Protein AF-A0A179V343-F1 (afdb_monomer)

Radius of gyration: 15.14 Å; Cα contacts (8 Å, |Δi|>4): 120; chains: 1; bounding box: 37×37×37 Å

Solvent-accessible surface area (backbone atoms only — not comparable to full-atom values): 6619 Å² total; per-residue (Å²): 134,95,68,67,43,81,47,77,46,77,42,56,57,59,79,75,96,60,62,87,56,49,67,60,49,52,54,52,49,52,51,52,54,41,43,78,73,71,42,61,76,70,47,46,33,35,34,43,35,40,30,81,82,43,66,62,22,53,54,50,53,52,55,52,75,70,33,72,76,53,50,72,38,42,33,70,55,94,54,44,55,53,63,53,41,69,72,27,72,85,39,64,68,62,36,52,54,48,54,50,48,63,69,42,46,58,64,51,68,66,75,78,118

Secondary structure (DSSP, 8-state):
--S-EEEEEEESS---SS-TTHHHHHHHHHHHHHHHTT--TTSEEEEEEE-S--HHHHHHHHHHHT-HHHHTTEEEEEEEHHHHHHHHTT-HHHHHHHHHHHHHHHHHGGGG-

Organism: Blastomyces gilchristii (strain SLH14081) (NCBI:txid559298)

Structure (mmCIF, N/CA/C/O backbone):
data_AF-A0A179V343-F1
#
_entry.id   AF-A0A179V343-F1
#
loop_
_atom_site.group_PDB
_atom_site.id
_atom_site.type_symbol
_atom_site.label_atom_id
_atom_site.label_alt_id
_atom_site.label_comp_id
_atom_site.label_asym_id
_atom_site.label_entity_id
_atom_site.label_seq_id
_atom_site.pdbx_PDB_ins_code
_atom_site.Cartn_x
_atom_site.Cartn_y
_atom_site.Cartn_z
_atom_site.occupancy
_atom_site.B_iso_or_equiv
_atom_site.auth_seq_id
_atom_site.auth_comp_id
_atom_site.auth_asym_id
_atom_site.auth_atom_id
_atom_site.pdbx_PDB_model_num
ATOM 1 N N . MET A 1 1 ? -22.593 -0.972 1.227 1.00 74.81 1 MET A N 1
ATOM 2 C CA . MET A 1 1 ? -21.409 -1.260 0.400 1.00 74.81 1 MET A CA 1
ATOM 3 C C . MET A 1 1 ? -21.746 -2.480 -0.433 1.00 74.81 1 MET A C 1
ATOM 5 O O . MET A 1 1 ? -22.124 -3.486 0.151 1.00 74.81 1 MET A O 1
ATOM 9 N N . GLU A 1 2 ? -21.733 -2.368 -1.761 1.00 86.44 2 GLU A N 1
ATOM 10 C CA . GLU A 1 2 ? -22.189 -3.452 -2.653 1.00 86.44 2 GLU A CA 1
ATOM 11 C C . GLU A 1 2 ? -21.059 -4.408 -3.060 1.00 86.44 2 GLU A C 1
ATOM 13 O O . GLU A 1 2 ? -21.314 -5.565 -3.382 1.00 86.44 2 GLU A O 1
ATOM 18 N N . ARG A 1 3 ? -19.809 -3.927 -3.047 1.00 90.50 3 ARG A N 1
ATOM 19 C CA . ARG A 1 3 ? -18.592 -4.669 -3.405 1.00 90.50 3 ARG A CA 1
ATOM 20 C C . ARG A 1 3 ? -17.419 -4.187 -2.542 1.00 90.50 3 ARG A C 1
ATOM 22 O O . ARG A 1 3 ? -17.472 -3.033 -2.112 1.00 90.50 3 ARG A O 1
ATOM 29 N N . PRO A 1 4 ? -16.406 -5.034 -2.282 1.00 91.50 4 PRO A N 1
ATOM 30 C CA . PRO A 1 4 ? -15.183 -4.627 -1.592 1.00 91.50 4 PRO A CA 1
ATOM 31 C C . PRO A 1 4 ? -14.396 -3.587 -2.399 1.00 91.50 4 PRO A C 1
ATOM 33 O O . PRO A 1 4 ? -14.478 -3.565 -3.630 1.00 91.50 4 PRO A O 1
ATOM 36 N N . TYR A 1 5 ? -13.621 -2.754 -1.705 1.00 93.44 5 TYR A N 1
ATOM 37 C CA . TYR A 1 5 ? -12.720 -1.779 -2.322 1.00 93.44 5 TYR A CA 1
ATOM 38 C C . TYR A 1 5 ? -11.262 -2.215 -2.194 1.00 93.44 5 TYR A C 1
ATOM 40 O O . TYR A 1 5 ? -10.811 -2.564 -1.106 1.00 93.44 5 TYR A O 1
ATOM 48 N N . LEU A 1 6 ? -10.523 -2.128 -3.299 1.00 93.81 6 LEU A N 1
ATOM 49 C CA . LEU A 1 6 ? -9.064 -2.158 -3.313 1.00 93.81 6 LEU A CA 1
ATOM 50 C C . LEU A 1 6 ? -8.566 -0.732 -3.562 1.00 93.81 6 LEU A C 1
ATOM 52 O O . LEU A 1 6 ? -8.836 -0.160 -4.618 1.00 93.81 6 LEU A O 1
ATOM 56 N N . ILE A 1 7 ? -7.870 -0.159 -2.587 1.00 95.88 7 ILE A N 1
ATOM 57 C CA . ILE A 1 7 ? -7.271 1.175 -2.656 1.00 95.88 7 ILE A CA 1
ATOM 58 C C . ILE A 1 7 ? -5.779 0.991 -2.901 1.00 95.88 7 ILE A C 1
ATOM 60 O O . ILE A 1 7 ? -5.095 0.398 -2.074 1.00 95.88 7 ILE A O 1
ATOM 64 N N . ILE A 1 8 ? -5.277 1.494 -4.026 1.00 95.62 8 ILE A N 1
ATOM 65 C CA . ILE A 1 8 ? -3.854 1.434 -4.372 1.00 95.62 8 ILE A CA 1
ATOM 66 C C . ILE A 1 8 ? -3.240 2.811 -4.125 1.00 95.62 8 ILE A C 1
ATOM 68 O O . ILE A 1 8 ? -3.720 3.813 -4.655 1.00 95.62 8 ILE A O 1
ATOM 72 N N . ILE A 1 9 ? -2.188 2.845 -3.318 1.00 95.81 9 ILE A N 1
ATOM 73 C CA . ILE A 1 9 ? -1.428 4.030 -2.937 1.00 95.81 9 ILE A CA 1
ATOM 74 C C . ILE A 1 9 ? -0.045 3.882 -3.565 1.00 95.81 9 ILE A C 1
ATOM 76 O O . ILE A 1 9 ? 0.675 2.938 -3.251 1.00 95.81 9 ILE A O 1
ATOM 80 N N . VAL A 1 10 ? 0.318 4.802 -4.456 1.00 95.62 10 VAL A N 1
ATOM 81 C CA . VAL A 1 10 ? 1.616 4.810 -5.144 1.00 95.62 10 VAL A CA 1
ATOM 82 C C . VAL A 1 10 ? 2.365 6.081 -4.769 1.00 95.62 10 VAL A C 1
ATOM 84 O O . VAL A 1 10 ? 1.813 7.169 -4.928 1.00 95.62 10 VAL A O 1
ATOM 87 N N . THR A 1 11 ? 3.597 5.958 -4.274 1.00 95.44 11 THR A N 1
ATOM 88 C CA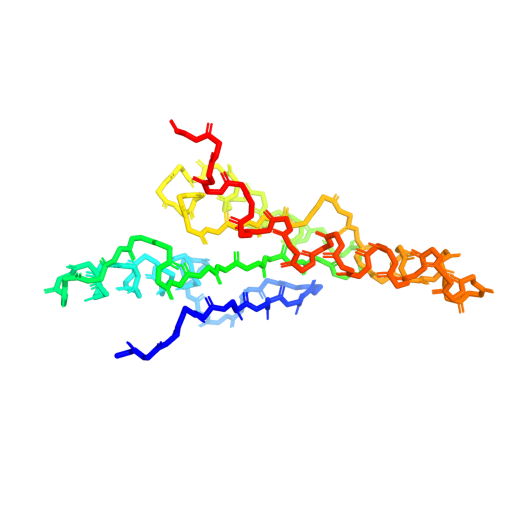 . THR A 1 11 ? 4.381 7.112 -3.802 1.00 95.44 11 THR A CA 1
ATOM 89 C C . THR A 1 11 ? 5.896 6.909 -3.938 1.00 95.44 11 THR A C 1
ATOM 91 O O . THR A 1 11 ? 6.375 5.780 -3.889 1.00 95.44 11 THR A O 1
ATOM 94 N N . ASP A 1 12 ? 6.634 8.013 -4.070 1.00 95.94 12 ASP A N 1
ATOM 95 C CA . ASP A 1 12 ? 8.100 8.135 -3.891 1.00 95.94 12 ASP A CA 1
ATOM 96 C C . ASP A 1 12 ? 8.407 9.174 -2.800 1.00 95.94 12 ASP A C 1
ATOM 98 O O . ASP A 1 12 ? 9.328 9.976 -2.890 1.00 95.94 12 ASP A O 1
ATOM 102 N N . GLY A 1 13 ? 7.523 9.278 -1.813 1.00 94.19 13 GLY A N 1
ATOM 103 C CA . GLY A 1 13 ? 7.628 10.288 -0.772 1.00 94.19 13 GLY A CA 1
ATOM 104 C C . GLY A 1 13 ? 6.865 9.910 0.484 1.00 94.19 13 GLY A C 1
ATOM 105 O O . GLY A 1 13 ? 6.117 8.926 0.520 1.00 94.19 13 GLY A O 1
ATOM 106 N N . CYS A 1 14 ? 7.049 10.734 1.508 1.00 94.31 14 CYS A N 1
ATOM 107 C CA . CYS A 1 14 ? 6.390 10.625 2.799 1.00 94.31 14 CYS A CA 1
ATOM 108 C C . CYS A 1 14 ? 5.500 11.853 3.079 1.00 94.31 14 CYS A C 1
ATOM 110 O O . CYS A 1 14 ? 5.648 12.891 2.423 1.00 94.31 14 CYS A O 1
ATOM 112 N N . PRO A 1 15 ? 4.575 11.759 4.052 1.00 92.44 15 PRO A N 1
ATOM 113 C CA . PRO A 1 15 ? 3.782 12.899 4.502 1.00 92.44 15 PRO A CA 1
ATOM 114 C C . PRO A 1 15 ? 4.654 14.104 4.884 1.00 92.44 15 PRO A C 1
ATOM 116 O O . PRO A 1 15 ? 5.716 13.951 5.488 1.00 92.44 15 PRO A O 1
ATOM 119 N N . THR A 1 16 ? 4.199 15.316 4.550 1.00 92.94 16 THR A N 1
ATOM 120 C CA . THR A 1 16 ? 4.859 16.571 4.952 1.00 92.94 16 THR A CA 1
ATOM 121 C C . THR A 1 16 ? 3.821 17.587 5.422 1.00 92.94 16 THR A C 1
ATOM 123 O O . THR A 1 16 ? 2.820 17.828 4.755 1.00 92.94 16 THR A O 1
ATOM 126 N N . GLY A 1 17 ? 4.045 18.195 6.589 1.00 92.56 17 GLY A N 1
ATOM 127 C CA . GLY A 1 17 ? 3.133 19.196 7.162 1.00 92.56 17 GLY A CA 1
ATOM 128 C C . GLY A 1 17 ? 1.915 18.631 7.907 1.00 92.56 17 GLY A C 1
ATOM 129 O O . GLY A 1 17 ? 1.235 19.389 8.595 1.00 92.56 17 GLY A O 1
ATOM 130 N N . GLU A 1 18 ? 1.683 17.322 7.829 1.00 93.50 18 GLU A N 1
ATOM 131 C CA . GLU A 1 18 ? 0.747 16.560 8.663 1.00 93.50 18 GLU A CA 1
ATOM 132 C C . GLU A 1 18 ? 1.501 15.607 9.608 1.00 93.50 18 GLU A C 1
ATOM 134 O O . GLU A 1 18 ? 2.735 15.563 9.605 1.00 93.50 18 GLU A O 1
ATOM 139 N N . SER A 1 19 ? 0.768 14.875 10.453 1.00 93.88 19 SER A N 1
ATOM 140 C CA . SER A 1 19 ? 1.358 13.832 11.299 1.00 93.88 19 SER A CA 1
ATOM 141 C C . SER A 1 19 ? 1.923 12.698 10.439 1.00 93.88 19 SER A C 1
ATOM 143 O O . SER A 1 19 ? 1.277 12.269 9.486 1.00 93.88 19 SER A O 1
ATOM 145 N N . GLU A 1 20 ? 3.087 12.149 10.802 1.00 90.25 20 GLU A N 1
ATOM 146 C CA . GLU A 1 20 ? 3.626 10.954 10.128 1.00 90.25 20 GLU A CA 1
ATOM 147 C C . GLU A 1 20 ? 2.676 9.747 10.236 1.00 90.25 20 GLU A C 1
ATOM 149 O O . GLU A 1 20 ? 2.679 8.883 9.361 1.00 90.25 20 GLU A O 1
ATOM 154 N N . ASP A 1 21 ? 1.833 9.717 11.272 1.00 94.31 21 ASP A N 1
ATOM 155 C CA . ASP A 1 21 ? 0.864 8.648 11.523 1.00 94.31 21 ASP A CA 1
ATOM 156 C C . ASP A 1 21 ? -0.505 8.892 10.860 1.00 94.31 21 ASP A C 1
ATOM 158 O O . ASP A 1 21 ? -1.388 8.045 10.965 1.00 94.31 21 ASP A O 1
ATOM 162 N N . GLU A 1 22 ? -0.714 10.002 10.144 1.00 96.00 22 GLU A N 1
ATOM 163 C CA . GLU A 1 22 ? -2.040 10.351 9.603 1.00 96.00 22 GLU A CA 1
ATOM 164 C C . GLU A 1 22 ? -2.574 9.276 8.639 1.00 96.00 22 GLU A C 1
ATOM 166 O O . GLU A 1 22 ? -3.723 8.844 8.741 1.00 96.00 22 GLU A O 1
ATOM 171 N N . LEU A 1 23 ? -1.722 8.763 7.739 1.00 95.50 23 LEU A N 1
ATOM 172 C CA . LEU A 1 23 ? -2.112 7.688 6.820 1.00 95.50 23 LEU A CA 1
ATOM 173 C C . LEU A 1 23 ? -2.474 6.402 7.574 1.00 95.50 23 LEU A C 1
ATOM 175 O O . LEU A 1 23 ? -3.466 5.742 7.253 1.00 95.50 23 LEU A O 1
ATOM 179 N N . ARG A 1 24 ? -1.661 6.045 8.573 1.00 95.69 24 ARG A N 1
ATOM 180 C CA . ARG A 1 24 ? -1.891 4.892 9.448 1.00 95.69 24 ARG A CA 1
ATOM 181 C C . ARG A 1 24 ? -3.253 5.017 10.126 1.00 95.69 24 ARG A C 1
ATOM 183 O O . ARG A 1 24 ? -4.062 4.088 10.072 1.00 95.69 24 ARG A O 1
ATOM 190 N N . ASP A 1 25 ? -3.505 6.160 10.748 1.00 96.94 25 ASP A N 1
ATOM 191 C CA . ASP A 1 25 ? -4.712 6.405 11.523 1.00 96.94 25 ASP A CA 1
ATOM 192 C C . ASP A 1 25 ? -5.950 6.403 10.624 1.00 96.94 25 ASP A C 1
ATOM 194 O O . ASP A 1 25 ? -6.939 5.753 10.966 1.00 96.94 25 ASP A O 1
ATOM 198 N N . ALA A 1 26 ? -5.867 6.989 9.427 1.00 97.00 26 ALA A N 1
ATOM 199 C CA . ALA A 1 26 ? -6.938 6.950 8.435 1.00 97.00 26 ALA A CA 1
ATOM 200 C C . ALA A 1 26 ? -7.276 5.515 7.975 1.00 97.00 26 ALA A C 1
ATOM 202 O O . ALA A 1 26 ? -8.454 5.159 7.844 1.00 97.00 26 ALA A O 1
ATOM 203 N N . ILE A 1 27 ? -6.267 4.661 7.761 1.00 96.25 27 ILE A N 1
ATOM 204 C CA . ILE A 1 27 ? -6.463 3.242 7.408 1.00 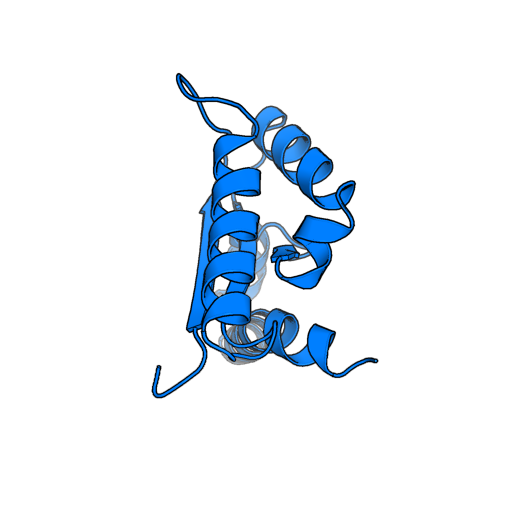96.25 27 ILE A CA 1
ATOM 205 C C . ILE A 1 27 ? -7.204 2.507 8.535 1.00 96.25 27 ILE A C 1
ATOM 207 O O . ILE A 1 27 ? -8.196 1.806 8.290 1.00 96.25 27 ILE A O 1
ATOM 211 N N . LEU A 1 28 ? -6.754 2.683 9.779 1.00 95.44 28 LEU A N 1
ATOM 212 C CA . LEU A 1 28 ? -7.353 2.024 10.940 1.00 95.44 28 LEU A CA 1
ATOM 213 C C . LEU A 1 28 ? -8.754 2.560 11.247 1.00 95.44 28 LEU A C 1
ATOM 215 O O . LEU A 1 28 ? -9.644 1.777 11.592 1.00 95.44 28 LEU A O 1
ATOM 219 N N . GLU A 1 29 ? -8.979 3.865 11.105 1.00 96.75 29 GLU A N 1
ATOM 220 C CA . GLU A 1 29 ? -10.296 4.484 11.249 1.00 96.75 29 GLU A CA 1
ATOM 221 C C . GLU A 1 29 ? -11.275 3.911 10.223 1.00 96.75 29 GLU A C 1
ATOM 223 O O . GLU A 1 29 ? -12.379 3.501 10.592 1.00 96.75 29 GLU A O 1
ATOM 228 N N . CYS A 1 30 ? -10.860 3.791 8.958 1.00 95.94 30 CYS A N 1
ATOM 229 C CA . CYS A 1 30 ? -11.678 3.195 7.905 1.00 95.94 30 CYS A CA 1
ATOM 230 C C . CYS A 1 30 ? -12.079 1.750 8.251 1.00 95.94 30 CYS A C 1
ATOM 232 O O . CYS A 1 30 ? -13.264 1.400 8.201 1.00 95.94 30 CYS A O 1
ATOM 234 N N . SER A 1 31 ? -11.111 0.928 8.671 1.00 93.12 31 SER A N 1
ATOM 235 C CA . SER A 1 31 ? -11.347 -0.461 9.087 1.00 93.12 31 SER A CA 1
ATOM 236 C C . SER A 1 31 ? -12.323 -0.547 10.271 1.00 93.12 31 SER A C 1
ATOM 238 O O . SER A 1 31 ? -13.321 -1.276 10.218 1.00 93.12 31 SER A O 1
ATOM 240 N N . LYS A 1 32 ? -12.107 0.267 11.313 1.00 94.56 32 LYS A N 1
ATOM 241 C CA . LYS A 1 32 ? -12.974 0.337 12.503 1.00 94.56 32 LYS A CA 1
ATOM 242 C C . LYS A 1 32 ? -14.389 0.794 12.151 1.00 94.56 32 LYS A C 1
ATOM 244 O O . LYS A 1 32 ? -15.360 0.194 12.619 1.00 94.56 32 LYS A O 1
ATOM 249 N N . PHE A 1 33 ? -14.523 1.816 11.308 1.00 95.81 33 PHE A N 1
ATOM 250 C CA . PHE A 1 33 ? -15.812 2.326 10.846 1.00 95.81 33 PHE A CA 1
ATOM 251 C C . PHE A 1 33 ? -16.613 1.247 10.109 1.00 95.81 33 PHE A C 1
ATOM 253 O O . PHE A 1 33 ? -17.794 1.039 10.404 1.00 95.81 33 PHE A O 1
ATOM 260 N N . LEU A 1 34 ? -15.979 0.527 9.181 1.00 94.75 34 LEU A N 1
ATOM 261 C CA . LEU A 1 34 ? -16.622 -0.551 8.431 1.00 94.75 34 LEU A CA 1
ATOM 262 C C . LEU A 1 34 ? -17.007 -1.725 9.341 1.00 94.75 34 LEU A C 1
ATOM 264 O O . LEU A 1 34 ? -18.138 -2.214 9.253 1.00 94.75 34 LEU A O 1
ATOM 268 N N . GLY A 1 35 ? -16.132 -2.111 10.272 1.00 93.50 35 GLY A N 1
ATOM 269 C CA . GLY A 1 35 ? -16.426 -3.128 11.283 1.00 93.50 35 GLY A CA 1
ATOM 270 C C . GLY A 1 35 ? -17.632 -2.766 12.155 1.00 93.50 35 GLY A C 1
ATOM 271 O O . GLY A 1 35 ? -18.537 -3.581 12.335 1.00 93.50 35 GLY A O 1
ATOM 272 N N . ALA A 1 36 ? -17.726 -1.513 12.613 1.00 96.44 36 ALA A N 1
ATOM 273 C CA . ALA A 1 36 ? -18.867 -1.016 13.390 1.00 96.44 36 ALA A CA 1
ATOM 274 C C . ALA A 1 36 ? -20.193 -1.016 12.602 1.00 96.44 36 ALA A C 1
ATOM 276 O O . ALA A 1 36 ? -21.274 -1.056 13.191 1.00 96.44 36 ALA A O 1
ATOM 277 N N . LYS A 1 37 ? -20.128 -0.988 11.266 1.00 95.69 37 LYS A N 1
ATOM 278 C CA . LYS A 1 37 ? -21.285 -1.135 10.368 1.00 95.69 37 LYS A CA 1
ATOM 279 C C . LYS A 1 37 ? -21.595 -2.594 10.007 1.00 95.69 37 LYS A C 1
ATOM 281 O O . LYS A 1 37 ? -22.526 -2.825 9.238 1.00 95.69 37 LYS A O 1
ATOM 286 N N . GLY A 1 38 ? -20.861 -3.559 10.566 1.00 94.81 38 GLY A N 1
ATOM 287 C CA . GLY A 1 38 ? -21.060 -4.994 10.352 1.00 94.81 38 GLY A CA 1
ATOM 288 C C . GLY A 1 38 ? -20.377 -5.554 9.102 1.00 94.81 38 GLY A C 1
ATOM 289 O O . GLY A 1 38 ? -20.684 -6.676 8.702 1.00 94.81 38 GLY A O 1
ATOM 290 N N . TYR A 1 39 ? -19.474 -4.799 8.470 1.00 94.25 39 TYR A N 1
ATOM 291 C CA . TYR A 1 39 ? -18.679 -5.309 7.355 1.00 94.25 39 TYR A CA 1
ATOM 292 C C . TYR A 1 39 ? -17.463 -6.098 7.858 1.00 94.25 39 TYR A C 1
ATOM 294 O O . TYR A 1 39 ? -16.931 -5.841 8.936 1.00 94.25 39 TYR A O 1
ATOM 302 N N . ARG A 1 40 ? -17.014 -7.067 7.056 1.00 89.06 40 ARG A N 1
ATOM 303 C CA . ARG A 1 40 ? -15.788 -7.832 7.317 1.00 89.06 40 ARG A CA 1
ATOM 304 C C . ARG A 1 40 ? -14.540 -6.952 7.151 1.00 89.06 40 ARG A C 1
ATOM 306 O O . ARG A 1 40 ? -14.581 -5.963 6.423 1.00 89.06 40 ARG A O 1
ATOM 313 N N . LYS A 1 41 ? -13.411 -7.356 7.748 1.00 82.06 41 LYS A N 1
ATOM 314 C CA . LYS A 1 41 ? -12.112 -6.656 7.622 1.00 82.06 41 LYS A CA 1
ATOM 315 C C . LYS A 1 41 ? -11.579 -6.576 6.183 1.00 82.06 41 LYS A C 1
ATOM 317 O O . LYS A 1 41 ? -10.711 -5.760 5.896 1.00 82.06 41 LYS A O 1
ATOM 322 N N . ASP A 1 42 ? -12.079 -7.408 5.273 1.00 84.69 42 ASP A N 1
ATOM 323 C CA . ASP A 1 42 ? -11.723 -7.395 3.851 1.00 84.69 42 ASP A CA 1
ATOM 324 C C . ASP A 1 42 ? -12.692 -6.584 2.973 1.00 84.69 42 ASP A C 1
ATOM 326 O O . ASP A 1 42 ? -12.569 -6.563 1.751 1.00 84.69 42 ASP A O 1
ATOM 330 N N . ALA A 1 43 ? -13.650 -5.882 3.586 1.00 92.38 43 ALA A N 1
ATOM 331 C CA . ALA A 1 43 ? -14.504 -4.916 2.900 1.00 92.38 43 ALA A CA 1
ATOM 332 C C . ALA A 1 43 ? -13.691 -3.788 2.238 1.00 92.38 43 ALA A C 1
ATOM 334 O O . ALA A 1 43 ? -14.095 -3.239 1.211 1.00 92.38 43 ALA A O 1
ATOM 335 N N . VAL A 1 44 ? -12.526 -3.478 2.804 1.00 93.38 44 VAL A N 1
ATOM 336 C CA . VAL A 1 44 ? -11.523 -2.599 2.216 1.00 93.38 44 VAL A CA 1
ATOM 337 C C . VAL A 1 44 ? -10.148 -3.259 2.326 1.00 93.38 44 VAL A C 1
ATOM 339 O O . VAL A 1 44 ? -9.816 -3.889 3.334 1.00 93.38 44 VAL A O 1
ATOM 342 N N . ARG A 1 45 ? -9.356 -3.139 1.265 1.00 93.50 45 ARG A N 1
ATOM 343 C CA . ARG A 1 45 ? -7.945 -3.519 1.213 1.00 93.50 45 ARG A CA 1
ATOM 344 C C . ARG A 1 45 ? -7.148 -2.326 0.734 1.00 93.50 45 ARG A C 1
ATOM 346 O O . ARG A 1 45 ? -7.525 -1.691 -0.250 1.00 93.50 45 ARG A O 1
ATOM 353 N N . PHE A 1 46 ? -6.040 -2.063 1.402 1.00 95.50 46 PHE A N 1
ATOM 354 C CA . PHE A 1 46 ? -5.080 -1.059 0.980 1.00 95.50 46 PHE A CA 1
ATOM 355 C C . PHE A 1 46 ? -3.863 -1.768 0.392 1.00 95.50 46 PHE A C 1
ATOM 357 O O . PHE A 1 46 ? -3.404 -2.767 0.936 1.00 95.50 46 PHE A O 1
ATOM 364 N N . CYS A 1 47 ? -3.360 -1.270 -0.726 1.00 95.38 47 CYS A N 1
ATOM 365 C CA . CYS A 1 47 ? -2.140 -1.726 -1.370 1.00 95.38 47 CYS A CA 1
ATOM 366 C C . CYS A 1 47 ? -1.183 -0.538 -1.442 1.00 95.38 47 CYS A C 1
ATOM 368 O O . CYS A 1 47 ? -1.527 0.471 -2.053 1.00 95.38 47 CYS A O 1
ATOM 370 N N . LEU A 1 48 ? -0.023 -0.633 -0.800 1.00 95.56 48 LEU A N 1
ATOM 371 C CA . LEU A 1 48 ? 0.993 0.412 -0.796 1.00 95.56 48 LEU A CA 1
ATOM 372 C C . LEU A 1 48 ? 2.170 0.001 -1.669 1.00 95.56 48 LEU A C 1
ATOM 374 O O . LEU A 1 48 ? 2.805 -1.029 -1.434 1.00 95.56 48 LEU A O 1
ATOM 378 N N . SER A 1 49 ? 2.469 0.841 -2.649 1.00 95.44 49 SER A N 1
ATOM 379 C CA . SER A 1 49 ? 3.513 0.616 -3.635 1.00 95.44 49 SER A CA 1
ATOM 380 C C . SER A 1 49 ? 4.460 1.798 -3.714 1.00 95.44 49 SER A C 1
ATOM 382 O O . SER A 1 49 ? 4.038 2.955 -3.759 1.00 95.44 49 SER A O 1
ATOM 384 N N . GLN A 1 50 ? 5.752 1.488 -3.770 1.00 95.62 50 GLN A N 1
ATOM 385 C CA . GLN A 1 50 ? 6.790 2.481 -3.986 1.00 95.62 50 GLN A CA 1
ATOM 386 C C . GLN A 1 50 ? 7.106 2.598 -5.479 1.00 95.62 50 GLN A C 1
ATOM 388 O O . GLN A 1 50 ? 7.205 1.584 -6.175 1.00 95.62 50 GLN A O 1
ATOM 393 N N . ILE A 1 51 ? 7.287 3.831 -5.939 1.00 96.75 51 ILE A N 1
ATOM 394 C CA . ILE A 1 51 ? 8.068 4.152 -7.140 1.00 96.75 51 ILE A CA 1
ATOM 395 C C . ILE A 1 51 ? 9.299 4.943 -6.709 1.00 96.75 51 ILE A C 1
ATOM 397 O O . ILE A 1 51 ? 9.307 5.473 -5.600 1.00 96.75 51 ILE A O 1
ATOM 401 N N . GLY A 1 52 ? 10.314 5.025 -7.563 1.00 96.25 52 GLY A N 1
ATOM 402 C CA . GLY A 1 52 ? 11.532 5.761 -7.251 1.00 96.25 52 GLY A CA 1
ATOM 403 C C . GLY A 1 52 ? 12.328 5.168 -6.087 1.00 96.25 52 GLY A C 1
ATOM 404 O O . GLY A 1 52 ? 12.136 4.022 -5.671 1.00 96.25 52 GLY A O 1
ATOM 405 N N . THR A 1 53 ? 13.309 5.931 -5.611 1.00 95.19 53 THR A N 1
ATOM 406 C CA . THR A 1 53 ? 14.325 5.451 -4.662 1.00 95.19 53 THR A CA 1
ATOM 407 C C . THR A 1 53 ? 14.524 6.400 -3.485 1.00 95.19 53 THR A C 1
ATOM 409 O O . THR A 1 53 ? 15.619 6.429 -2.923 1.00 95.19 53 THR A O 1
ATOM 412 N N . ASP A 1 54 ? 13.517 7.199 -3.135 1.00 96.50 54 ASP A N 1
ATOM 413 C CA . ASP A 1 54 ? 13.599 8.096 -1.987 1.00 96.50 54 ASP A CA 1
ATOM 414 C C . ASP A 1 54 ? 13.737 7.307 -0.666 1.00 96.50 54 ASP A C 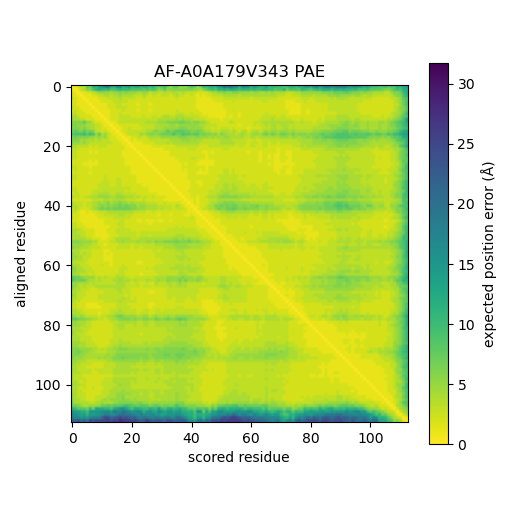1
ATOM 416 O O . ASP A 1 54 ? 12.970 6.378 -0.365 1.00 96.50 54 ASP A O 1
ATOM 420 N N . ASP A 1 55 ? 14.767 7.649 0.114 1.00 95.69 55 ASP A N 1
ATOM 421 C CA . ASP A 1 55 ? 15.102 6.958 1.362 1.00 95.69 55 ASP A CA 1
ATOM 422 C C . ASP A 1 55 ? 14.096 7.277 2.481 1.00 95.69 55 ASP A C 1
ATOM 424 O O . ASP A 1 55 ? 13.789 6.396 3.293 1.00 95.69 55 ASP A O 1
ATOM 428 N N . ASP A 1 56 ? 13.536 8.491 2.504 1.00 95.19 56 ASP A N 1
ATOM 429 C CA . ASP A 1 56 ? 12.536 8.899 3.494 1.00 95.19 56 ASP A CA 1
ATOM 430 C C . ASP A 1 56 ? 11.195 8.204 3.219 1.00 95.19 56 ASP A C 1
ATOM 432 O O . ASP A 1 56 ? 10.552 7.699 4.145 1.00 95.19 56 ASP A O 1
ATOM 436 N N . ALA A 1 57 ? 10.814 8.054 1.948 1.00 94.62 57 ALA A N 1
ATOM 437 C CA . ALA A 1 57 ? 9.681 7.237 1.527 1.00 94.62 57 ALA A CA 1
ATOM 438 C C . ALA A 1 57 ? 9.854 5.785 1.989 1.00 94.62 57 ALA A C 1
ATOM 440 O O . ALA A 1 57 ? 8.953 5.195 2.596 1.00 94.62 57 ALA A O 1
ATOM 441 N N . LYS A 1 58 ? 11.036 5.204 1.757 1.00 93.81 58 LYS A N 1
ATOM 442 C CA . LYS A 1 58 ? 11.346 3.839 2.194 1.00 93.81 58 LYS A CA 1
ATOM 443 C C . LYS A 1 58 ? 11.258 3.701 3.715 1.00 93.81 58 LYS A C 1
ATOM 445 O O . LYS A 1 58 ? 10.674 2.734 4.204 1.00 93.81 58 LYS A O 1
ATOM 450 N N . ALA A 1 59 ? 11.800 4.661 4.462 1.00 94.06 59 ALA A N 1
ATOM 451 C CA . ALA A 1 59 ? 11.727 4.680 5.919 1.00 94.06 59 ALA A CA 1
ATOM 452 C C . ALA A 1 59 ? 10.282 4.804 6.424 1.00 94.06 59 ALA A C 1
ATOM 454 O O . ALA A 1 59 ? 9.894 4.075 7.338 1.00 94.06 59 ALA A O 1
ATOM 455 N N . PHE A 1 60 ? 9.476 5.672 5.810 1.00 93.56 60 PHE A N 1
ATOM 456 C CA . PHE A 1 60 ? 8.053 5.823 6.109 1.00 93.56 60 PHE A CA 1
ATOM 457 C C . PHE A 1 60 ? 7.294 4.507 5.922 1.00 93.56 60 PHE A C 1
ATOM 459 O 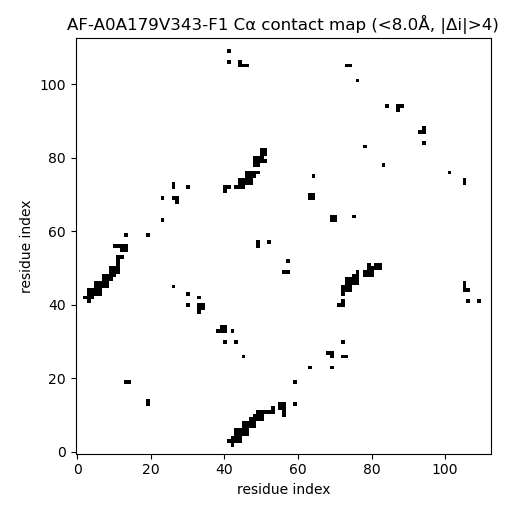O . PHE A 1 60 ? 6.586 4.063 6.824 1.00 93.56 60 PHE A O 1
ATOM 466 N N . MET A 1 61 ? 7.495 3.827 4.796 1.00 93.31 61 MET A N 1
ATOM 467 C CA . MET A 1 61 ? 6.800 2.568 4.534 1.00 93.31 61 MET A CA 1
ATOM 468 C C . MET A 1 61 ? 7.248 1.439 5.468 1.00 93.31 61 MET A C 1
ATOM 470 O O . MET A 1 61 ? 6.410 0.664 5.922 1.00 93.31 61 MET A O 1
ATOM 474 N N . ASN A 1 62 ? 8.530 1.391 5.842 1.00 92.69 62 ASN A N 1
ATOM 475 C CA . ASN A 1 62 ? 9.022 0.423 6.826 1.00 92.69 62 ASN A CA 1
ATOM 476 C C . ASN A 1 62 ? 8.365 0.598 8.208 1.00 92.69 62 ASN A C 1
ATOM 478 O O . ASN A 1 62 ? 8.222 -0.382 8.934 1.00 92.69 62 ASN A O 1
ATOM 482 N N . LYS A 1 63 ? 7.957 1.820 8.590 1.00 92.75 63 LYS A N 1
ATOM 483 C CA . LYS A 1 63 ? 7.210 2.038 9.842 1.00 92.75 63 LYS A CA 1
ATOM 484 C C . LYS A 1 63 ? 5.849 1.336 9.801 1.00 92.75 63 LYS A C 1
ATOM 486 O O . LYS A 1 63 ? 5.462 0.724 10.792 1.00 92.75 63 LYS A O 1
ATOM 491 N N . LEU A 1 64 ? 5.160 1.371 8.657 1.00 92.94 64 LEU A N 1
ATOM 492 C CA . LEU A 1 64 ? 3.875 0.686 8.467 1.00 92.94 64 LEU A CA 1
ATOM 493 C C . LEU A 1 64 ? 4.030 -0.843 8.489 1.00 92.94 64 LEU A C 1
ATOM 495 O O . LEU A 1 64 ? 3.172 -1.528 9.035 1.00 92.94 64 LEU A O 1
ATOM 499 N N . ASP A 1 65 ? 5.149 -1.371 7.985 1.00 89.25 65 ASP A N 1
ATOM 500 C CA . ASP A 1 65 ? 5.466 -2.809 8.039 1.00 89.25 65 ASP A CA 1
ATOM 501 C C . ASP A 1 65 ? 5.711 -3.330 9.467 1.00 89.25 65 ASP A C 1
ATOM 503 O O . ASP A 1 65 ? 5.661 -4.534 9.717 1.00 89.25 65 ASP A O 1
ATOM 507 N N . MET A 1 66 ? 5.995 -2.442 10.421 1.00 90.31 66 MET A N 1
ATOM 508 C CA . MET A 1 66 ? 6.178 -2.803 11.829 1.00 90.31 66 MET A CA 1
ATOM 509 C C . MET A 1 66 ? 4.871 -2.752 12.633 1.00 90.31 66 MET A C 1
ATOM 511 O O . MET A 1 66 ? 4.866 -3.139 13.804 1.00 90.31 66 MET A O 1
ATOM 515 N N . ASP A 1 67 ? 3.769 -2.293 12.033 1.00 93.31 67 ASP A N 1
ATOM 516 C CA . ASP A 1 67 ? 2.474 -2.169 12.694 1.00 93.31 67 ASP A CA 1
ATOM 517 C C . ASP A 1 67 ? 1.544 -3.337 12.333 1.00 93.31 67 ASP A C 1
ATOM 519 O O . ASP A 1 67 ? 0.919 -3.381 11.272 1.00 93.31 67 ASP A O 1
ATOM 523 N N . HIS A 1 68 ? 1.414 -4.282 13.264 1.00 91.44 68 HIS A N 1
ATOM 524 C CA . HIS A 1 68 ? 0.563 -5.456 13.087 1.00 91.44 68 HIS A CA 1
ATOM 525 C C . HIS A 1 68 ? -0.922 -5.128 12.867 1.00 91.44 68 HIS A C 1
ATOM 527 O O . HIS A 1 68 ? -1.583 -5.880 12.156 1.00 91.44 68 HIS A O 1
ATOM 533 N N . GLU A 1 69 ? -1.456 -4.042 13.441 1.00 92.00 69 GLU A N 1
ATOM 534 C CA . GLU A 1 69 ? -2.863 -3.662 13.235 1.00 92.00 69 GLU A CA 1
ATOM 535 C C . GLU A 1 69 ? -3.085 -3.148 11.810 1.00 92.00 69 GLU A C 1
ATOM 537 O O . GLU A 1 69 ? -4.093 -3.464 11.176 1.00 92.00 69 GLU A O 1
ATOM 542 N N . VAL A 1 70 ? -2.133 -2.372 11.288 1.00 93.31 70 VAL A N 1
ATOM 543 C CA . VAL A 1 70 ? -2.188 -1.852 9.916 1.00 93.31 70 VAL A CA 1
ATOM 544 C C . VAL A 1 70 ? -2.067 -2.989 8.907 1.00 93.31 70 VAL A C 1
ATOM 546 O O . VAL A 1 70 ? -2.843 -3.044 7.949 1.00 93.31 7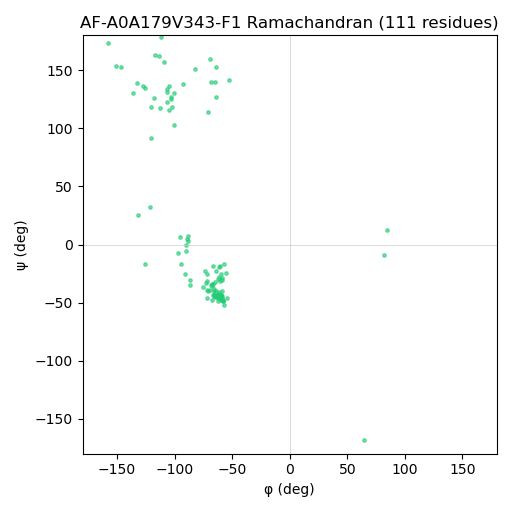0 VAL A O 1
ATOM 549 N N . LEU A 1 71 ? -1.147 -3.926 9.144 1.00 91.75 71 LEU A N 1
ATOM 550 C CA . LEU A 1 71 ? -0.915 -5.082 8.274 1.00 91.75 71 LEU A CA 1
ATOM 551 C C . LEU A 1 71 ? -2.125 -6.014 8.144 1.00 91.75 71 LEU A C 1
ATOM 553 O O . LEU A 1 71 ? -2.225 -6.753 7.166 1.00 91.75 71 LEU A O 1
ATOM 557 N N . GLU A 1 72 ? -3.091 -5.953 9.066 1.00 90.75 72 GLU A N 1
ATOM 558 C CA . GLU A 1 72 ? -4.341 -6.694 8.899 1.00 90.75 72 GLU A CA 1
ATOM 559 C C . GLU A 1 72 ? -5.116 -6.257 7.651 1.00 90.75 72 GLU A C 1
ATOM 561 O O . GLU A 1 72 ? -5.883 -7.063 7.123 1.00 90.75 72 GLU A O 1
ATOM 566 N N . VAL A 1 73 ? -4.967 -5.002 7.200 1.00 93.12 73 VAL A N 1
ATOM 567 C CA . VAL A 1 73 ? -5.725 -4.392 6.087 1.00 93.12 73 VAL A CA 1
ATOM 568 C C . VAL A 1 73 ? -4.871 -3.782 4.976 1.00 93.12 73 VAL A C 1
ATOM 570 O O . VAL A 1 73 ? -5.386 -3.564 3.873 1.00 93.12 73 VAL A O 1
ATOM 573 N N . LEU A 1 74 ? -3.589 -3.543 5.243 1.00 94.62 74 LEU A N 1
ATOM 574 C CA . LEU A 1 74 ? -2.611 -3.001 4.311 1.00 94.62 74 LEU A CA 1
ATOM 575 C C . LEU A 1 74 ? -1.688 -4.107 3.795 1.00 94.62 74 LEU A C 1
ATOM 577 O O . LEU A 1 74 ? -1.041 -4.810 4.563 1.00 94.62 74 LEU A O 1
ATOM 581 N N . TYR A 1 75 ? -1.584 -4.209 2.478 1.00 94.50 75 TYR A N 1
ATOM 582 C CA . TYR A 1 75 ? -0.593 -5.013 1.783 1.00 94.50 75 TYR A CA 1
ATOM 583 C C . TYR A 1 75 ? 0.455 -4.091 1.162 1.00 94.50 75 TYR A C 1
ATOM 585 O O . TYR A 1 75 ? 0.106 -3.136 0.472 1.00 94.50 75 TYR A O 1
ATOM 593 N N . ARG A 1 76 ? 1.739 -4.381 1.360 1.00 93.44 76 ARG A N 1
ATOM 594 C CA . ARG A 1 76 ? 2.839 -3.677 0.693 1.00 93.44 76 ARG A CA 1
ATOM 595 C C . ARG A 1 76 ? 3.343 -4.507 -0.479 1.00 93.44 76 ARG A C 1
ATOM 597 O O . ARG A 1 76 ? 3.641 -5.690 -0.311 1.00 93.44 76 ARG A O 1
ATOM 604 N N . THR A 1 77 ? 3.469 -3.902 -1.658 1.00 92.94 77 THR A N 1
ATO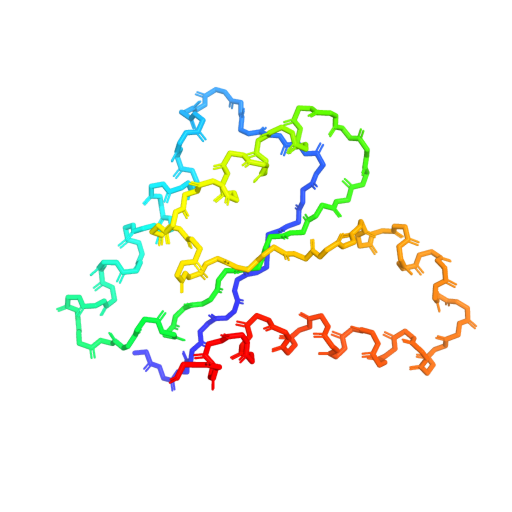M 605 C CA . THR A 1 77 ? 4.107 -4.594 -2.785 1.00 92.94 77 THR A CA 1
ATOM 606 C C . THR A 1 77 ? 5.603 -4.777 -2.514 1.00 92.94 77 THR A C 1
ATOM 608 O O . THR A 1 77 ? 6.242 -3.854 -2.007 1.00 92.94 77 THR A O 1
ATOM 611 N N . PRO A 1 78 ? 6.191 -5.933 -2.868 1.00 87.31 78 PRO A N 1
ATOM 612 C CA . PRO A 1 78 ? 7.592 -6.227 -2.561 1.00 87.31 78 PRO A CA 1
ATOM 613 C C . PRO A 1 78 ? 8.592 -5.456 -3.437 1.00 87.31 78 PRO A C 1
ATOM 615 O O . PRO A 1 78 ? 9.746 -5.285 -3.054 1.00 87.31 78 PRO A O 1
ATOM 618 N N . GLU A 1 79 ? 8.162 -5.017 -4.618 1.00 91.44 79 GLU A N 1
ATOM 619 C CA . GLU A 1 79 ? 9.004 -4.417 -5.653 1.00 91.44 79 GLU A CA 1
ATOM 620 C C . GLU A 1 79 ? 8.728 -2.913 -5.796 1.00 91.44 79 GLU A C 1
ATOM 622 O O . GLU A 1 79 ? 7.631 -2.435 -5.485 1.00 91.44 79 GLU A O 1
ATOM 627 N N . LEU A 1 80 ? 9.715 -2.185 -6.329 1.00 95.25 80 LEU A N 1
ATOM 628 C CA . LEU A 1 80 ? 9.508 -0.856 -6.904 1.00 95.25 80 LEU A CA 1
ATOM 629 C C . LEU A 1 80 ? 8.743 -1.028 -8.219 1.00 95.25 80 LEU A C 1
ATOM 631 O O . LEU A 1 80 ? 9.243 -1.658 -9.157 1.00 95.25 80 LEU A O 1
ATOM 635 N N . ILE A 1 81 ? 7.506 -0.538 -8.276 1.00 95.12 81 ILE A N 1
ATOM 636 C CA . ILE A 1 81 ? 6.599 -0.898 -9.376 1.00 95.12 81 ILE A CA 1
ATOM 637 C C . ILE A 1 81 ? 6.995 -0.242 -10.706 1.00 95.12 81 ILE A C 1
ATOM 639 O O . ILE A 1 81 ? 6.686 -0.779 -11.766 1.00 95.12 81 ILE A O 1
ATOM 643 N N . ASP A 1 82 ? 7.698 0.890 -10.665 1.00 96.44 82 ASP A N 1
ATOM 644 C CA . ASP A 1 82 ? 8.266 1.578 -11.827 1.00 96.44 82 ASP A CA 1
ATOM 645 C C . ASP A 1 82 ? 9.463 0.818 -12.406 1.00 96.44 82 ASP A C 1
ATOM 647 O O . ASP A 1 82 ? 9.500 0.568 -13.611 1.00 96.44 82 ASP A O 1
ATOM 651 N N . ALA A 1 83 ? 10.386 0.368 -11.551 1.00 96.94 83 ALA A N 1
ATOM 652 C CA . ALA A 1 83 ? 11.519 -0.450 -11.973 1.00 96.94 83 ALA A CA 1
ATOM 653 C C . ALA A 1 83 ? 11.037 -1.759 -12.613 1.00 96.94 83 ALA A C 1
ATOM 655 O O . ALA A 1 83 ? 11.485 -2.134 -13.698 1.00 96.94 83 ALA A O 1
ATOM 656 N N . ARG A 1 84 ? 10.058 -2.420 -11.983 1.00 96.38 84 ARG A N 1
ATOM 657 C CA . ARG A 1 84 ? 9.483 -3.657 -12.512 1.00 96.38 84 ARG A CA 1
ATOM 658 C C . ARG A 1 84 ? 8.725 -3.440 -13.820 1.00 96.38 84 ARG A C 1
ATOM 660 O O . ARG A 1 84 ? 8.824 -4.256 -14.735 1.00 96.38 84 ARG A O 1
ATOM 667 N N . TYR A 1 85 ?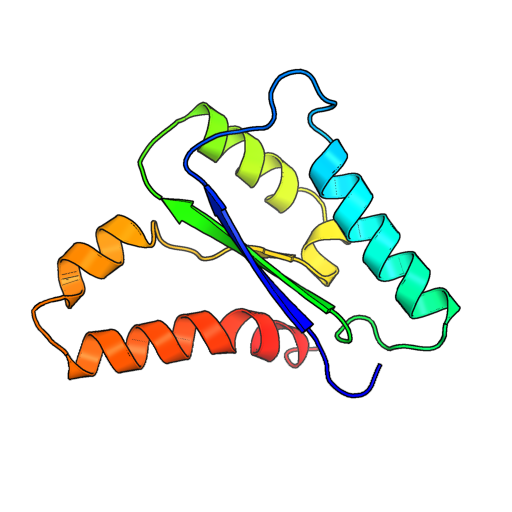 8.002 -2.330 -13.941 1.00 96.31 85 TYR A N 1
ATOM 668 C CA . TYR A 1 85 ? 7.379 -1.949 -15.203 1.00 96.31 85 TYR A CA 1
ATOM 669 C C . TYR A 1 85 ? 8.424 -1.744 -16.308 1.00 96.31 85 TYR A C 1
ATOM 671 O O . TYR A 1 85 ? 8.233 -2.241 -17.417 1.00 96.31 85 TYR A O 1
ATOM 679 N N . ASP A 1 86 ? 9.536 -1.063 -16.030 1.00 97.56 86 ASP A N 1
ATOM 680 C CA . ASP A 1 86 ? 10.579 -0.824 -17.032 1.00 97.56 86 ASP A CA 1
ATOM 681 C C . ASP A 1 86 ? 11.263 -2.112 -17.516 1.00 97.56 86 ASP A C 1
ATOM 683 O O . ASP A 1 86 ? 11.606 -2.211 -18.699 1.00 97.56 86 ASP A O 1
ATOM 687 N N . GLU A 1 87 ? 11.384 -3.122 -16.652 1.00 97.38 87 GLU A N 1
ATOM 688 C CA . GLU A 1 87 ? 11.830 -4.467 -17.037 1.00 97.38 87 GLU A CA 1
ATOM 689 C C . GLU A 1 87 ? 10.840 -5.150 -17.995 1.00 97.38 87 GLU A C 1
ATOM 691 O O . GLU A 1 87 ? 11.243 -5.723 -19.011 1.00 97.38 87 GLU A O 1
ATOM 696 N N . LEU A 1 88 ? 9.540 -5.076 -17.692 1.00 97.69 88 LEU A N 1
ATOM 697 C CA . LEU A 1 88 ? 8.508 -5.877 -18.359 1.00 97.69 88 LEU A CA 1
ATOM 698 C C . LEU A 1 88 ? 7.823 -5.179 -19.540 1.00 97.69 88 LEU A C 1
ATOM 700 O O . LEU A 1 88 ? 7.217 -5.847 -20.371 1.00 97.69 88 LEU A O 1
ATOM 704 N N . ARG A 1 89 ? 7.922 -3.852 -19.687 1.00 96.75 89 ARG A N 1
ATOM 705 C CA . ARG A 1 89 ? 7.171 -3.055 -20.689 1.00 96.75 89 ARG A CA 1
ATOM 706 C C . ARG A 1 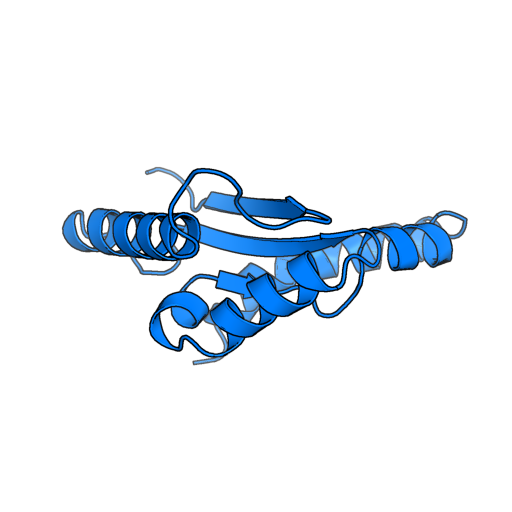89 ? 7.371 -3.465 -22.154 1.00 96.75 89 ARG A C 1
ATOM 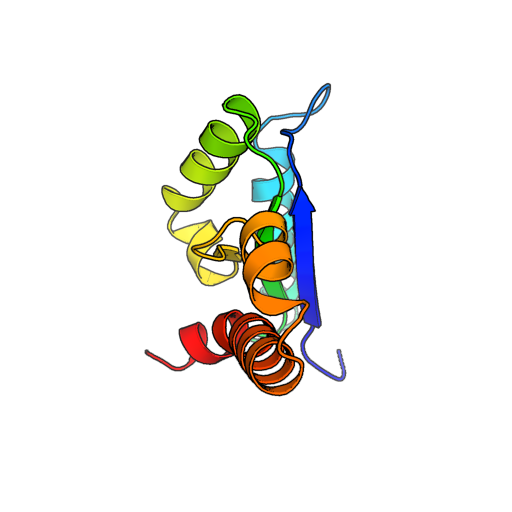708 O O . ARG A 1 89 ? 6.591 -3.051 -23.010 1.00 96.75 89 ARG A O 1
ATOM 715 N N . HIS A 1 90 ? 8.411 -4.240 -22.459 1.00 98.00 90 HIS A N 1
ATOM 716 C CA . HIS A 1 90 ? 8.681 -4.772 -23.801 1.00 98.00 90 HIS A CA 1
ATOM 717 C C . HIS A 1 90 ? 8.171 -6.211 -24.000 1.00 98.00 90 HIS A C 1
ATOM 719 O O . HIS A 1 90 ? 8.185 -6.708 -25.125 1.00 98.00 90 HIS A O 1
ATOM 725 N N . ASN A 1 91 ? 7.701 -6.862 -22.934 1.00 97.75 91 ASN A N 1
ATOM 726 C CA . ASN A 1 91 ? 7.100 -8.188 -22.933 1.00 97.75 91 ASN A CA 1
ATOM 727 C C . ASN A 1 91 ? 5.668 -8.099 -22.388 1.00 97.75 91 ASN A C 1
ATOM 729 O O . ASN A 1 91 ? 5.428 -8.157 -21.184 1.00 97.75 91 ASN A O 1
ATOM 733 N N . LYS A 1 92 ? 4.708 -7.921 -23.301 1.00 96.25 92 LYS A N 1
ATOM 734 C CA . LYS A 1 92 ? 3.308 -7.668 -22.948 1.00 96.25 92 LYS A CA 1
ATOM 735 C C . LYS A 1 92 ? 2.697 -8.792 -22.104 1.00 96.25 92 LYS A C 1
ATOM 737 O O . LYS A 1 92 ? 1.960 -8.488 -21.174 1.00 96.25 92 LYS A O 1
ATOM 742 N N . ASP A 1 93 ? 3.012 -10.044 -22.420 1.00 97.69 93 ASP A N 1
ATOM 743 C CA . ASP A 1 93 ? 2.422 -11.202 -21.745 1.00 97.69 93 ASP A CA 1
ATOM 744 C C . ASP A 1 93 ? 2.891 -11.262 -20.281 1.00 97.69 93 ASP A C 1
ATOM 746 O O . ASP A 1 93 ? 2.073 -11.321 -19.367 1.00 97.69 93 ASP A O 1
ATOM 750 N N . GLU A 1 94 ? 4.197 -11.113 -20.035 1.00 97.75 94 GLU A N 1
ATOM 751 C CA . GLU A 1 94 ? 4.734 -11.069 -18.666 1.00 97.75 94 GLU A CA 1
ATOM 752 C C . GLU A 1 94 ? 4.283 -9.824 -17.888 1.00 97.75 94 GLU A C 1
ATOM 754 O O . GLU A 1 94 ? 4.067 -9.896 -16.677 1.00 97.75 94 GLU A O 1
ATOM 759 N N . LEU A 1 95 ? 4.121 -8.681 -18.565 1.00 97.50 95 LEU A N 1
ATOM 760 C CA . LEU A 1 95 ? 3.583 -7.473 -17.944 1.00 97.50 95 LEU A CA 1
ATOM 761 C C . LEU A 1 95 ? 2.132 -7.678 -17.486 1.00 97.50 95 LEU A C 1
ATOM 763 O O . LEU A 1 95 ? 1.784 -7.263 -16.381 1.00 97.50 95 LEU A O 1
ATOM 767 N N . GLU A 1 96 ? 1.290 -8.299 -18.317 1.00 97.06 96 GLU A N 1
ATOM 768 C CA . GLU A 1 96 ? -0.096 -8.617 -17.955 1.00 97.06 96 GLU A CA 1
ATOM 769 C C . GLU A 1 96 ? -0.148 -9.594 -16.772 1.00 97.06 96 GLU A C 1
ATOM 771 O O . GLU A 1 96 ? -0.867 -9.331 -15.804 1.00 97.06 96 GLU A O 1
ATOM 776 N N . ASP A 1 97 ? 0.664 -10.653 -16.792 1.00 97.00 97 ASP A N 1
ATOM 777 C CA . ASP A 1 97 ? 0.749 -11.620 -15.692 1.00 97.00 97 ASP A CA 1
ATOM 778 C C . ASP A 1 97 ? 1.193 -10.962 -14.375 1.00 97.00 97 ASP A C 1
ATOM 780 O O . ASP A 1 97 ? 0.600 -11.197 -13.314 1.00 97.00 97 ASP A O 1
ATOM 784 N N . TRP A 1 98 ? 2.203 -10.090 -14.427 1.00 95.81 98 TRP A N 1
ATOM 785 C CA . TRP A 1 98 ? 2.667 -9.350 -13.254 1.00 95.81 98 TRP A CA 1
ATOM 786 C C . TRP A 1 98 ? 1.613 -8.369 -12.733 1.00 95.81 98 TRP A C 1
ATOM 788 O O . TRP A 1 98 ? 1.361 -8.337 -11.526 1.00 95.81 98 TRP A O 1
ATOM 798 N N . LEU A 1 99 ? 0.951 -7.610 -13.613 1.00 94.25 99 LEU A N 1
ATOM 799 C CA . LEU A 1 99 ? -0.122 -6.691 -13.221 1.00 94.25 99 LEU A CA 1
ATOM 800 C C . LEU A 1 99 ? -1.268 -7.440 -12.535 1.00 94.25 99 LEU A C 1
ATOM 802 O O . LEU A 1 99 ? -1.764 -6.991 -11.500 1.00 94.25 99 LEU A O 1
ATOM 806 N N . LEU A 1 100 ? -1.671 -8.593 -13.073 1.00 94.81 100 LEU A N 1
ATOM 807 C CA . LEU A 1 100 ? -2.691 -9.440 -12.456 1.00 94.81 100 LEU A CA 1
ATOM 808 C C . LEU A 1 100 ? -2.239 -9.942 -11.084 1.00 94.81 100 LEU A C 1
ATOM 810 O O . LEU A 1 100 ? -3.001 -9.843 -10.122 1.00 94.81 100 LEU A O 1
ATOM 814 N N . SER A 1 101 ? -1.003 -10.425 -10.966 1.00 93.06 101 SER A N 1
ATOM 815 C CA . SER A 1 101 ? -0.439 -10.861 -9.686 1.00 93.06 101 SER A CA 1
ATOM 816 C C . SER A 1 101 ? -0.428 -9.732 -8.649 1.00 93.06 101 SER A C 1
ATOM 818 O O . SER A 1 101 ? -0.888 -9.923 -7.520 1.00 93.06 101 SER A O 1
ATOM 820 N N . MET A 1 102 ? 0.006 -8.530 -9.039 1.00 92.31 102 MET A N 1
ATOM 821 C CA . MET A 1 102 ? 0.035 -7.348 -8.175 1.00 92.31 102 MET A CA 1
ATOM 822 C C . MET A 1 102 ? -1.369 -6.956 -7.694 1.00 92.31 102 MET A C 1
ATOM 824 O O . MET A 1 102 ? -1.552 -6.680 -6.511 1.00 92.31 102 MET A O 1
ATOM 828 N N . LEU A 1 103 ? -2.378 -6.995 -8.571 1.00 92.00 103 LEU A N 1
ATOM 829 C CA . LEU A 1 103 ? -3.762 -6.662 -8.213 1.00 92.00 103 LEU A CA 1
ATOM 830 C C . LEU A 1 103 ? -4.437 -7.734 -7.343 1.00 92.00 103 LEU A C 1
ATOM 832 O O . LEU A 1 103 ? -5.298 -7.410 -6.521 1.00 92.00 103 LEU A O 1
ATOM 836 N N . LEU A 1 104 ? -4.073 -9.006 -7.518 1.00 92.19 104 LEU A N 1
ATOM 837 C CA . LEU A 1 104 ? -4.676 -10.128 -6.794 1.00 92.19 104 LEU A CA 1
ATOM 838 C C . LEU A 1 104 ? -4.007 -10.400 -5.442 1.00 92.19 104 LEU A C 1
ATOM 840 O O . LEU A 1 104 ? -4.695 -10.823 -4.511 1.00 92.19 104 LEU A O 1
ATOM 844 N N . SER A 1 105 ? -2.708 -10.127 -5.302 1.00 91.56 105 SER A N 1
ATOM 845 C CA . SER A 1 105 ? -1.939 -10.402 -4.079 1.00 91.56 105 SER A CA 1
ATOM 846 C C . SER A 1 105 ? -2.542 -9.774 -2.808 1.00 91.56 105 SER A C 1
ATOM 848 O O . SER A 1 105 ? -2.729 -10.511 -1.834 1.00 91.56 105 SER A O 1
ATOM 850 N N . PRO A 1 106 ? -2.959 -8.487 -2.795 1.00 89.81 106 PRO A N 1
ATOM 851 C CA . PRO A 1 106 ? -3.602 -7.874 -1.628 1.00 89.81 106 PRO A CA 1
ATOM 852 C C . PRO A 1 106 ? -4.886 -8.585 -1.186 1.00 89.81 106 PRO A C 1
ATOM 854 O O . PRO A 1 106 ? -5.238 -8.578 -0.007 1.00 89.81 106 PRO A O 1
ATOM 857 N N . VAL A 1 107 ? -5.608 -9.184 -2.137 1.00 86.56 107 VAL A N 1
ATOM 858 C CA . VAL A 1 107 ? -6.880 -9.876 -1.893 1.00 86.56 107 VAL A CA 1
ATOM 859 C C . VAL A 1 107 ? -6.644 -11.331 -1.484 1.00 86.56 107 VAL A C 1
ATOM 861 O O . VAL A 1 107 ? -7.389 -11.871 -0.672 1.00 86.56 107 VAL A O 1
ATOM 864 N N . GLN A 1 108 ? -5.616 -11.984 -2.024 1.00 84.12 108 GLN A N 1
ATOM 865 C CA . GLN A 1 108 ? -5.291 -13.376 -1.710 1.00 84.12 108 GLN A CA 1
ATOM 866 C C . GLN A 1 108 ? -4.644 -13.539 -0.335 1.00 84.12 108 GLN A C 1
ATOM 868 O O . GLN A 1 108 ? -4.968 -14.506 0.351 1.00 84.12 108 GLN A O 1
ATOM 873 N N . ALA A 1 109 ? -3.802 -12.588 0.088 1.00 73.56 109 ALA A N 1
ATOM 874 C CA . ALA A 1 109 ? -3.118 -12.617 1.386 1.00 73.56 109 ALA A CA 1
ATOM 875 C C . ALA A 1 109 ? -4.079 -12.747 2.587 1.00 73.56 109 ALA A C 1
ATOM 877 O O . ALA A 1 109 ? -3.706 -13.282 3.622 1.00 73.56 109 ALA A O 1
ATOM 878 N N . LEU A 1 110 ? -5.334 -12.324 2.426 1.00 63.38 110 LEU A N 1
ATOM 879 C CA . LEU A 1 110 ? -6.419 -12.485 3.399 1.00 63.38 110 LEU A CA 1
ATOM 880 C C . LEU A 1 110 ? -6.896 -13.916 3.619 1.00 63.38 110 LEU A C 1
ATOM 882 O O . LEU A 1 110 ? -7.354 -14.248 4.703 1.00 63.38 110 LEU A O 1
ATOM 886 N N . ASN A 1 111 ? -6.896 -14.733 2.566 1.00 58.34 111 ASN A N 1
ATOM 887 C CA . ASN A 1 111 ? -7.508 -16.064 2.598 1.00 58.34 111 ASN A CA 1
ATOM 888 C C . ASN A 1 111 ? -6.523 -17.139 3.089 1.00 58.34 111 ASN A C 1
ATOM 890 O O . ASN A 1 111 ? -6.813 -18.325 2.966 1.00 58.34 111 ASN A O 1
ATOM 894 N N . ALA A 1 112 ? -5.339 -16.731 3.559 1.00 55.88 112 ALA A N 1
ATOM 895 C CA . ALA A 1 112 ? -4.287 -17.617 4.048 1.00 55.88 112 ALA A CA 1
ATOM 896 C C . ALA A 1 112 ? -4.398 -17.936 5.557 1.00 55.88 112 ALA A C 1
ATOM 898 O O . ALA A 1 112 ? -3.523 -18.620 6.088 1.00 55.88 112 ALA A O 1
ATOM 899 N N . GLU A 1 113 ? -5.464 -17.473 6.221 1.00 41.47 113 GLU A N 1
ATOM 900 C CA . GLU A 1 113 ? -5.857 -17.811 7.603 1.00 41.47 113 GLU A CA 1
ATOM 901 C C . GLU A 1 113 ? -7.030 -18.804 7.634 1.00 41.47 113 GLU A C 1
ATOM 903 O O . GLU A 1 113 ? -7.039 -19.672 8.539 1.00 41.47 113 GLU A O 1
#

Nearest PDB structures (foldseek):
  7b6z-assembly1_A  TM=3.914E-01  e=1.312E+00  Drosophila melanogaster
  3gyg-assembly2_A  TM=3.958E-01  e=1.494E+00  Bacillus subtilis subsp. subtilis str. 168
  6lyh-assembly2_A  TM=5.281E-01  e=5.828E+00  Camellia sinensis var. assamica
  3c8z-assembly1_A  TM=3.316E-01  e=9.491E-01  unclassified
  3sp1-assembly1_A  TM=3.838E-01  e=3.950E+00  Borreliella burgdorferi

Sequence (113 aa):
MERPYLIIIVTDGCPTGESEDELRDAILECSKFLGAKGYRKDAVRFCLSQIGTDDDAKAFMNKLDMDHEVLEVLYRTPELIDARYDELRHNKDELEDWLLSMLLSPVQALNAE

Foldseek 3Di:
DPAAEEAEAEDQDADDPDDLCPVVVVLLVVQVVCVVVVHDSRSYAYEYAYADDRPNVVVSVVVCVVDPSSVSRYDYDPDRVVVVCVVCVVPVVVVVVVVVCSVCVRVVVNVPD

Mean predicted aligned error: 3.74 Å

pLDDT: mean 92.22, std 8.31, range [41.47, 98.0]